Protein AF-A0A7Z0VSI7-F1 (afdb_monomer_lite)

Secondary structure (DSSP, 8-state):
-HHHHHHHHHHHHHHHHHHHHHHHHHHHHHHHHHHHHHHHHTT--THHHHHHHHHHHHHHHHHHHHHHHHHHHHHHHHHHHHHHHHHHHHHHHHHHHHHHHHT-

pLDDT: mean 88.29, std 8.68, range [58.56, 97.81]

Radius of gyration: 24.25 Å; chains: 1; bounding box: 52×14×72 Å

Foldseek 3Di:
DVVVLVVLLVVLVVVLVVLVVVLVVLLVVLVVVLVVLVVVLVVVDDPSVVVSVVVSVVSVVVSCVVSVVSVVVSVVSVVVSVVSVVVVVVVVVVVVVVVVVVPD

Sequence (104 aa):
MAGQVSAAEGAILKGAQTVSSTRQDLEGRLSTLRSNLSSIGSQWVGNASTAFQQLMVQWDEDARKITSALNEFEANLRSSQQAYDTTDADHQAAMNSVAGRLGM

Structure (mmCIF, N/CA/C/O backbone):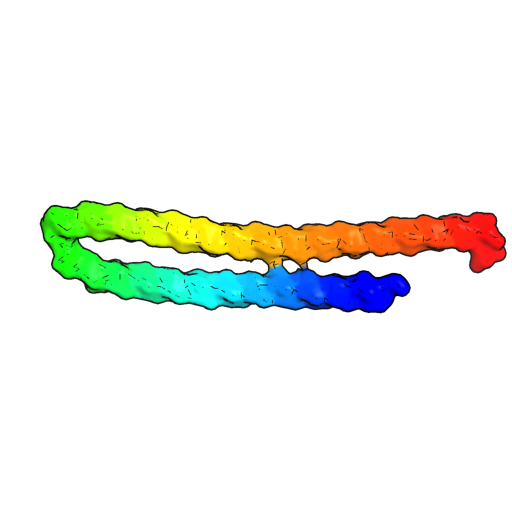
data_AF-A0A7Z0VSI7-F1
#
_entry.id   AF-A0A7Z0VSI7-F1
#
loop_
_atom_site.group_PDB
_atom_site.id
_atom_site.type_symbol
_atom_site.label_atom_id
_atom_site.label_alt_id
_atom_site.label_comp_id
_atom_site.label_asym_id
_atom_site.label_entity_id
_atom_site.label_seq_id
_atom_site.pdbx_PDB_ins_code
_atom_site.Cartn_x
_atom_site.Cartn_y
_atom_site.Cartn_z
_atom_site.occupancy
_atom_site.B_iso_or_equiv
_atom_site.auth_seq_id
_atom_site.auth_comp_id
_atom_site.auth_asym_id
_atom_site.auth_atom_id
_atom_site.pdbx_PDB_model_num
ATOM 1 N N . MET A 1 1 ? 26.519 4.161 -22.586 1.00 58.56 1 MET A N 1
ATOM 2 C CA . MET A 1 1 ? 25.091 4.437 -22.320 1.00 58.56 1 MET A CA 1
ATOM 3 C C . MET A 1 1 ? 24.325 3.173 -21.931 1.00 58.56 1 MET A C 1
ATOM 5 O O . MET A 1 1 ? 23.687 3.211 -20.892 1.00 58.56 1 MET A O 1
ATOM 9 N N . ALA A 1 2 ? 24.483 2.037 -22.627 1.00 63.56 2 ALA A N 1
ATOM 10 C CA . ALA A 1 2 ? 23.830 0.762 -22.268 1.00 63.56 2 ALA A CA 1
ATOM 11 C C . ALA A 1 2 ? 23.995 0.317 -20.791 1.00 63.56 2 ALA A C 1
ATOM 13 O O . ALA A 1 2 ? 23.034 -0.090 -20.150 1.00 63.56 2 ALA A O 1
ATOM 14 N N . GLY A 1 3 ? 25.187 0.469 -20.196 1.00 68.06 3 GLY A N 1
ATOM 15 C CA . GLY A 1 3 ? 25.407 0.111 -18.782 1.00 68.06 3 GLY A CA 1
ATOM 16 C C . GLY A 1 3 ? 24.668 0.996 -17.765 1.00 68.06 3 GLY A C 1
ATOM 17 O O . GLY A 1 3 ? 24.396 0.554 -16.655 1.00 68.06 3 GLY A O 1
ATOM 18 N N . GLN A 1 4 ? 24.318 2.231 -18.133 1.00 69.56 4 GLN A N 1
ATOM 19 C CA . GLN A 1 4 ? 23.564 3.142 -17.266 1.00 69.56 4 GLN A CA 1
ATOM 20 C C . GLN A 1 4 ? 22.062 2.832 -17.304 1.00 69.56 4 GLN A C 1
ATOM 22 O O . GLN A 1 4 ? 21.406 2.928 -16.270 1.00 69.56 4 GLN A O 1
ATOM 27 N N . VAL A 1 5 ? 21.547 2.412 -18.467 1.00 70.19 5 VAL A N 1
ATOM 28 C CA . VAL A 1 5 ? 20.159 1.953 -18.640 1.00 70.19 5 VAL A CA 1
ATOM 29 C C . VAL A 1 5 ? 19.934 0.679 -17.828 1.00 70.19 5 VAL A C 1
ATOM 31 O O . VAL A 1 5 ? 19.116 0.689 -16.920 1.00 70.19 5 VAL A O 1
ATOM 34 N N . SER A 1 6 ? 20.766 -0.349 -18.014 1.00 75.81 6 SER A N 1
ATOM 35 C CA . SER A 1 6 ? 20.663 -1.604 -17.251 1.00 75.81 6 SER A CA 1
ATOM 36 C C . SER A 1 6 ? 20.762 -1.409 -15.725 1.00 75.81 6 SER A C 1
ATOM 38 O O . SER A 1 6 ? 20.050 -2.054 -14.952 1.00 75.81 6 SER A O 1
ATOM 40 N N . ALA A 1 7 ? 21.607 -0.481 -15.261 1.00 79.19 7 ALA A N 1
ATOM 41 C CA . ALA A 1 7 ? 21.693 -0.145 -13.839 1.00 79.19 7 ALA A CA 1
ATOM 42 C C . ALA A 1 7 ? 20.421 0.548 -13.316 1.00 79.19 7 ALA A C 1
ATOM 44 O O . ALA A 1 7 ? 19.984 0.263 -12.198 1.00 79.19 7 ALA A O 1
ATOM 45 N N . ALA A 1 8 ? 19.820 1.440 -14.111 1.00 76.00 8 ALA A N 1
ATOM 46 C CA . ALA A 1 8 ? 18.554 2.085 -13.776 1.00 76.00 8 ALA A CA 1
ATOM 47 C C . ALA A 1 8 ? 17.398 1.072 -13.751 1.00 76.00 8 ALA A C 1
ATOM 49 O O . ALA A 1 8 ? 16.604 1.089 -12.813 1.00 76.00 8 ALA A O 1
ATOM 50 N N . GLU A 1 9 ? 17.360 0.136 -14.700 1.00 76.44 9 GLU A N 1
ATOM 51 C CA . GLU A 1 9 ? 16.352 -0.927 -14.752 1.00 76.44 9 GLU A CA 1
ATOM 52 C C . GLU A 1 9 ? 16.390 -1.825 -13.509 1.00 76.44 9 GLU A C 1
ATOM 54 O O . GLU A 1 9 ? 15.384 -2.051 -12.829 1.00 76.44 9 GLU A O 1
ATOM 59 N N . GLY A 1 10 ? 17.591 -2.285 -13.144 1.00 84.06 10 GLY A N 1
ATOM 60 C CA . GLY A 1 10 ? 17.788 -3.077 -11.933 1.00 84.06 10 GLY A CA 1
ATOM 61 C C . GLY A 1 10 ? 17.369 -2.326 -10.664 1.00 84.06 10 GLY A C 1
ATOM 62 O O . GLY A 1 10 ? 16.793 -2.919 -9.748 1.00 84.06 10 GLY A O 1
ATOM 63 N N . ALA A 1 11 ? 17.609 -1.012 -10.611 1.00 88.06 11 ALA A N 1
ATOM 64 C CA . ALA A 1 11 ? 17.193 -0.173 -9.492 1.00 88.06 11 ALA A CA 1
ATOM 65 C C . ALA A 1 11 ? 15.664 -0.004 -9.418 1.00 88.06 11 ALA A C 1
ATOM 67 O O . ALA A 1 11 ? 15.105 -0.101 -8.323 1.00 88.06 11 ALA A O 1
ATOM 68 N N . ILE A 1 12 ? 14.982 0.193 -10.552 1.00 89.31 12 ILE A N 1
ATOM 69 C CA . ILE A 1 12 ? 13.519 0.335 -10.615 1.00 89.31 12 ILE A CA 1
ATOM 70 C C . ILE A 1 12 ? 12.830 -0.966 -10.199 1.00 89.31 12 ILE A C 1
ATOM 72 O O . ILE A 1 12 ? 11.937 -0.942 -9.348 1.00 89.31 12 ILE A O 1
ATOM 76 N N . LEU A 1 13 ? 13.275 -2.110 -10.727 1.00 89.06 13 LEU A N 1
ATOM 77 C CA . LEU A 1 13 ? 12.737 -3.423 -10.358 1.00 89.06 13 LEU A CA 1
ATOM 78 C C . LEU A 1 13 ? 12.906 -3.710 -8.864 1.00 89.06 13 LEU A C 1
ATOM 80 O O . LEU A 1 13 ? 11.958 -4.137 -8.199 1.00 89.06 13 LEU A O 1
ATOM 84 N N . LYS A 1 14 ? 14.090 -3.424 -8.313 1.00 92.00 14 LYS A N 1
ATOM 85 C CA . LYS A 1 14 ? 14.348 -3.558 -6.875 1.00 92.00 14 LYS A CA 1
ATOM 86 C C . LYS A 1 14 ? 13.467 -2.615 -6.051 1.00 92.00 14 LYS A C 1
ATOM 88 O O . LYS A 1 14 ? 12.964 -3.010 -4.997 1.00 92.00 14 LYS A O 1
ATOM 93 N N . GLY A 1 15 ? 13.253 -1.391 -6.531 1.00 92.44 15 GLY A N 1
ATOM 94 C CA . GLY A 1 15 ? 12.326 -0.429 -5.939 1.00 92.44 15 GLY A CA 1
ATOM 95 C C . GLY A 1 15 ? 10.901 -0.978 -5.878 1.00 92.44 15 GLY A C 1
ATOM 96 O O . GLY A 1 15 ? 10.322 -1.038 -4.796 1.00 92.44 15 GLY A O 1
ATOM 97 N N . ALA A 1 16 ? 10.371 -1.473 -6.999 1.00 93.44 16 ALA A N 1
ATOM 98 C CA . ALA A 1 16 ? 9.030 -2.055 -7.072 1.00 93.44 16 ALA A CA 1
ATOM 99 C C . ALA A 1 16 ? 8.867 -3.260 -6.127 1.00 93.44 16 ALA A C 1
ATOM 101 O O . ALA A 1 16 ? 7.886 -3.349 -5.391 1.00 93.44 16 ALA A O 1
ATOM 102 N N . GLN A 1 17 ? 9.863 -4.150 -6.066 1.00 94.69 17 GLN A N 1
ATOM 103 C CA . GLN A 1 17 ? 9.871 -5.273 -5.118 1.00 94.69 17 GLN A CA 1
ATOM 104 C C . GLN A 1 17 ? 9.871 -4.803 -3.656 1.00 94.69 17 GLN A C 1
ATOM 106 O O . GLN A 1 17 ? 9.132 -5.340 -2.830 1.00 94.69 17 GLN A O 1
ATOM 111 N N . THR A 1 18 ? 10.666 -3.779 -3.338 1.00 95.81 18 THR A N 1
ATOM 112 C CA . THR A 1 18 ? 10.726 -3.191 -1.990 1.00 95.81 18 THR A CA 1
ATOM 113 C C . THR A 1 18 ? 9.376 -2.597 -1.595 1.00 95.81 18 THR A C 1
ATOM 115 O O . THR A 1 18 ? 8.913 -2.811 -0.473 1.00 95.81 18 THR A O 1
ATOM 118 N N . VAL A 1 19 ? 8.711 -1.901 -2.521 1.00 95.88 19 VAL A N 1
ATOM 119 C CA . VAL A 1 19 ? 7.370 -1.337 -2.313 1.00 95.88 19 VAL A CA 1
ATOM 120 C C . VAL A 1 19 ? 6.350 -2.446 -2.076 1.00 95.88 19 VAL A C 1
ATOM 122 O O . VAL A 1 19 ? 5.621 -2.381 -1.088 1.00 95.88 19 VAL A O 1
ATOM 125 N N . SER A 1 20 ? 6.351 -3.500 -2.898 1.00 95.50 20 SER A N 1
ATOM 126 C CA . SER A 1 20 ? 5.464 -4.655 -2.710 1.00 95.50 20 SER A CA 1
ATOM 127 C C . SER A 1 20 ? 5.664 -5.312 -1.341 1.00 95.50 20 SER A C 1
ATOM 129 O O . SER A 1 20 ? 4.692 -5.598 -0.645 1.00 95.50 20 SER A O 1
ATOM 131 N N . SER A 1 21 ? 6.913 -5.546 -0.927 1.00 97.19 21 SER A N 1
ATOM 132 C CA . SER A 1 21 ? 7.209 -6.138 0.384 1.00 97.19 21 SER A CA 1
ATOM 133 C C . SER A 1 21 ? 6.768 -5.229 1.532 1.00 97.19 21 SER A C 1
ATOM 135 O O . SER A 1 21 ? 6.218 -5.707 2.521 1.00 97.19 21 SER A O 1
ATOM 137 N N . THR A 1 22 ? 6.986 -3.920 1.399 1.00 95.81 22 THR A N 1
ATOM 138 C CA . THR A 1 22 ? 6.576 -2.926 2.402 1.00 95.81 22 THR A CA 1
ATOM 139 C C . THR A 1 22 ? 5.057 -2.864 2.519 1.00 95.81 22 THR A C 1
ATOM 141 O O . THR A 1 22 ? 4.528 -2.798 3.626 1.00 95.81 22 THR A O 1
ATOM 144 N N . ARG A 1 23 ? 4.339 -2.937 1.392 1.00 96.25 23 ARG A N 1
ATOM 145 C CA . ARG A 1 23 ? 2.876 -2.997 1.365 1.00 96.25 23 ARG A CA 1
ATOM 146 C C . ARG A 1 23 ? 2.353 -4.230 2.099 1.00 96.25 23 ARG A C 1
ATOM 148 O O . ARG A 1 23 ? 1.452 -4.087 2.915 1.00 96.25 23 ARG A O 1
ATOM 155 N N . GLN A 1 24 ? 2.928 -5.407 1.855 1.00 97.25 24 GLN A N 1
ATOM 156 C CA . GLN A 1 24 ? 2.527 -6.644 2.538 1.00 97.25 24 GLN A CA 1
ATOM 157 C C . GLN A 1 24 ? 2.756 -6.570 4.056 1.00 97.25 24 GLN A C 1
ATOM 159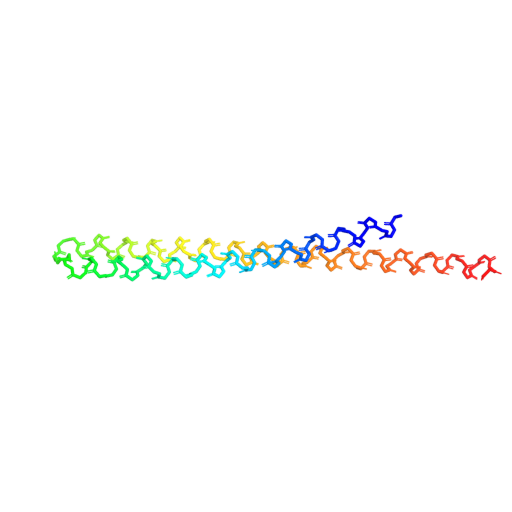 O O . GLN A 1 24 ? 1.875 -6.945 4.831 1.00 97.25 24 GLN A O 1
ATOM 164 N N . ASP A 1 25 ? 3.907 -6.047 4.494 1.00 97.62 25 ASP A N 1
ATOM 165 C CA . ASP A 1 25 ? 4.182 -5.829 5.922 1.00 97.62 25 ASP A CA 1
ATOM 166 C C . ASP A 1 25 ? 3.180 -4.838 6.536 1.00 97.62 25 ASP A C 1
ATOM 168 O O . ASP A 1 25 ? 2.609 -5.086 7.602 1.00 97.62 25 ASP A O 1
ATOM 172 N N . LEU A 1 26 ? 2.900 -3.738 5.832 1.00 96.56 26 LEU A N 1
ATOM 173 C CA . LEU A 1 26 ? 1.919 -2.752 6.265 1.00 96.56 26 LEU A CA 1
ATOM 174 C C . LEU A 1 26 ? 0.512 -3.356 6.384 1.00 96.56 26 LEU A C 1
ATOM 176 O O . LEU A 1 26 ? -0.143 -3.142 7.400 1.00 96.56 26 LEU A O 1
ATOM 180 N N . GLU A 1 27 ? 0.052 -4.129 5.400 1.00 96.38 27 GLU A N 1
ATOM 181 C CA . GLU A 1 27 ? -1.244 -4.822 5.435 1.00 96.38 27 GLU A CA 1
ATOM 182 C C . GLU A 1 27 ? -1.360 -5.740 6.662 1.00 96.38 27 GLU A C 1
ATOM 184 O O . GLU A 1 27 ? -2.380 -5.723 7.360 1.00 96.38 27 GLU A O 1
ATOM 189 N N . GLY A 1 28 ? -0.294 -6.476 6.993 1.00 97.75 28 GLY A N 1
ATOM 190 C CA . GLY A 1 28 ? -0.237 -7.308 8.197 1.00 97.75 28 GLY A CA 1
ATOM 191 C C . GLY A 1 28 ? -0.350 -6.498 9.493 1.00 97.75 28 GLY A C 1
ATOM 192 O O . GLY A 1 28 ? -1.127 -6.844 10.393 1.00 97.75 28 GLY A O 1
ATOM 193 N N . ARG A 1 29 ? 0.371 -5.374 9.585 1.00 97.38 29 ARG A N 1
ATOM 194 C CA . ARG A 1 29 ? 0.300 -4.460 10.739 1.00 97.38 29 ARG A CA 1
ATOM 195 C C . ARG A 1 29 ? -1.077 -3.815 10.874 1.00 97.38 29 ARG A C 1
ATOM 197 O O . ARG A 1 29 ? -1.604 -3.741 11.984 1.00 97.38 29 ARG A O 1
ATOM 204 N N . LEU A 1 30 ? -1.678 -3.393 9.762 1.00 96.88 30 LEU A N 1
ATOM 205 C CA . LEU A 1 30 ? -3.017 -2.805 9.731 1.00 96.88 30 LEU A CA 1
ATOM 206 C C . LEU A 1 30 ? -4.075 -3.814 10.200 1.00 96.88 30 LEU A C 1
ATOM 208 O O . LEU A 1 30 ? -4.912 -3.480 11.035 1.00 96.88 30 LEU A O 1
ATOM 212 N N . SER A 1 31 ? -4.000 -5.062 9.732 1.00 95.88 31 SER A N 1
ATOM 213 C CA . SER A 1 31 ? -4.884 -6.151 10.171 1.00 95.88 31 SER A CA 1
ATOM 214 C C . SER A 1 31 ? -4.740 -6.456 11.670 1.00 95.88 31 SER A C 1
ATOM 216 O O . SER A 1 31 ? -5.729 -6.616 12.395 1.00 95.88 31 SER A O 1
ATOM 218 N N . THR A 1 32 ? -3.503 -6.455 12.171 1.00 97.06 32 THR A N 1
ATOM 219 C CA . THR A 1 32 ? -3.220 -6.641 13.600 1.00 97.06 32 THR A CA 1
ATOM 220 C C . THR A 1 32 ? -3.841 -5.520 14.435 1.00 97.06 32 THR A C 1
ATOM 222 O O . THR A 1 32 ? -4.537 -5.781 15.417 1.00 97.06 32 THR A O 1
ATOM 225 N N . LEU A 1 33 ? -3.654 -4.262 14.027 1.00 95.00 33 LEU A N 1
ATOM 226 C CA . LEU A 1 33 ? -4.206 -3.120 14.749 1.00 95.00 33 LEU A CA 1
ATOM 227 C C . LEU A 1 33 ? -5.743 -3.084 14.672 1.00 95.00 33 LEU A C 1
ATOM 229 O O . LEU A 1 33 ? -6.385 -2.866 15.696 1.00 95.00 33 LEU A O 1
ATOM 233 N N . ARG A 1 34 ? -6.342 -3.417 13.518 1.00 94.38 34 ARG A N 1
ATOM 234 C CA . ARG A 1 34 ? -7.798 -3.619 13.359 1.00 94.38 34 ARG A CA 1
ATOM 235 C C . ARG A 1 34 ? -8.341 -4.621 14.379 1.00 94.38 34 ARG A C 1
ATOM 237 O O . ARG A 1 34 ? -9.366 -4.360 15.009 1.00 94.38 34 ARG A O 1
ATOM 244 N N . SER A 1 35 ? -7.655 -5.752 14.539 1.00 94.81 35 SER A N 1
ATOM 245 C CA . SER A 1 35 ? -8.048 -6.824 15.461 1.00 94.81 35 SER A CA 1
ATOM 246 C C . SER A 1 35 ? -7.969 -6.366 16.918 1.00 94.81 35 SER A C 1
ATOM 248 O O . SER A 1 35 ? -8.916 -6.561 17.681 1.00 94.81 35 SER A O 1
ATOM 250 N N . ASN A 1 36 ? -6.890 -5.669 17.286 1.00 92.62 36 ASN A N 1
ATOM 251 C CA . ASN A 1 36 ? -6.727 -5.092 18.622 1.00 92.62 36 ASN A CA 1
ATOM 252 C C . ASN A 1 36 ? -7.820 -4.056 18.931 1.00 92.62 36 ASN A C 1
ATOM 254 O O . ASN A 1 36 ? -8.426 -4.104 20.001 1.00 92.62 36 ASN A O 1
ATOM 258 N N . LEU A 1 37 ? -8.122 -3.164 17.980 1.00 90.12 37 LEU A N 1
ATOM 259 C CA . LEU A 1 37 ? -9.202 -2.183 18.109 1.00 90.12 37 LEU A CA 1
ATOM 260 C C . LEU A 1 37 ? -10.558 -2.871 18.300 1.00 90.12 37 LEU A C 1
ATOM 262 O O . LEU A 1 37 ? -11.302 -2.495 19.201 1.00 90.12 37 LEU A O 1
ATOM 266 N N . SER A 1 38 ? -10.856 -3.916 17.521 1.00 89.50 38 SER A N 1
ATOM 267 C CA . SER A 1 38 ? -12.090 -4.701 17.665 1.00 89.50 38 SER A CA 1
ATOM 268 C C . SER A 1 38 ? -12.211 -5.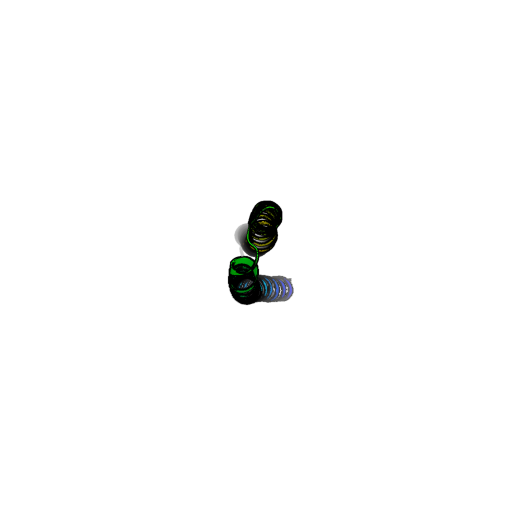369 19.037 1.00 89.50 38 SER A C 1
ATOM 270 O O . SER A 1 38 ? -13.299 -5.390 19.610 1.00 89.50 38 SER A O 1
ATOM 272 N N . SER A 1 39 ? -11.109 -5.899 19.575 1.00 90.44 39 SER A N 1
ATOM 273 C CA . SER A 1 39 ? -11.091 -6.544 20.894 1.00 90.44 39 SER A CA 1
ATOM 274 C C . SER A 1 39 ? -11.295 -5.558 22.046 1.00 90.44 39 SER A C 1
ATOM 276 O O . SER A 1 39 ? -11.811 -5.944 23.092 1.00 90.44 39 SER A O 1
ATOM 278 N N . ILE A 1 40 ? -10.861 -4.306 21.894 1.00 85.94 40 ILE A N 1
ATOM 279 C CA . ILE A 1 40 ? -11.090 -3.257 22.896 1.00 85.94 40 ILE A CA 1
ATOM 280 C C . ILE A 1 40 ? -12.518 -2.719 22.758 1.00 85.94 40 ILE A C 1
ATOM 282 O O . ILE A 1 40 ? -13.226 -2.565 23.751 1.00 85.94 40 ILE A O 1
ATOM 286 N N . GLY A 1 41 ? -12.969 -2.489 21.524 1.00 82.81 41 GLY A N 1
ATOM 287 C CA . GLY A 1 41 ? -14.290 -1.941 21.230 1.00 82.81 41 GLY A CA 1
ATOM 288 C C . GLY A 1 41 ? -15.453 -2.830 21.660 1.00 82.81 41 GLY A C 1
ATOM 289 O O . GLY A 1 41 ? -16.526 -2.310 21.951 1.00 82.81 41 GLY A O 1
ATOM 290 N N . SER A 1 42 ? -15.251 -4.144 21.808 1.00 82.44 42 SER A N 1
ATOM 291 C CA . SER A 1 42 ? -16.268 -5.028 22.397 1.00 82.44 42 SER A CA 1
ATOM 292 C C . SER A 1 42 ? -16.618 -4.671 23.849 1.00 82.44 42 SER A C 1
ATOM 294 O O . SER A 1 42 ? -17.656 -5.097 24.345 1.00 82.44 42 SER A O 1
ATOM 296 N N . GLN A 1 43 ? -15.775 -3.890 24.534 1.00 83.81 43 GLN A N 1
ATOM 297 C CA . GLN A 1 43 ? -16.039 -3.375 25.881 1.00 83.81 43 GLN A CA 1
ATOM 298 C C . GLN A 1 43 ? -16.812 -2.042 25.866 1.00 83.81 43 GLN A C 1
ATOM 300 O O . GLN A 1 43 ? -17.330 -1.615 26.898 1.00 83.81 43 GLN A O 1
ATOM 305 N N . TRP A 1 44 ? -16.906 -1.368 24.715 1.00 79.75 44 TRP A N 1
ATOM 306 C CA . TRP A 1 44 ? -17.548 -0.061 24.573 1.00 79.75 44 TRP A CA 1
ATOM 307 C C . TRP A 1 44 ? -19.022 -0.213 24.182 1.00 79.75 44 TRP A C 1
ATOM 309 O O . TRP A 1 44 ? -19.388 -0.262 23.008 1.00 79.75 44 TRP A O 1
ATOM 319 N N . VAL A 1 45 ? -19.885 -0.272 25.197 1.00 75.50 45 VAL A N 1
ATOM 320 C CA . VAL A 1 45 ? -21.349 -0.339 25.049 1.00 75.50 45 VAL A CA 1
ATOM 321 C C . VAL A 1 45 ? -22.011 1.039 25.197 1.00 75.50 45 VAL A C 1
ATOM 323 O O . VAL A 1 45 ? -21.459 1.957 25.804 1.00 75.50 45 VAL A O 1
ATOM 326 N N . GLY A 1 46 ? -23.218 1.201 24.645 1.00 80.38 46 GLY A N 1
ATOM 327 C CA . GLY A 1 46 ? -23.997 2.445 24.737 1.00 80.38 46 GLY A CA 1
ATOM 328 C C . GLY A 1 46 ? -23.494 3.547 23.797 1.00 80.38 46 GLY A C 1
ATOM 329 O O . GLY A 1 46 ? -23.099 3.268 22.668 1.00 80.38 46 GLY A O 1
ATOM 330 N N . ASN A 1 47 ? -23.488 4.805 24.249 1.00 76.56 47 ASN A N 1
ATOM 331 C CA . ASN A 1 47 ? -23.123 5.967 23.417 1.00 76.56 47 ASN A CA 1
ATOM 332 C C . ASN A 1 47 ? -21.695 5.894 22.837 1.00 76.56 47 ASN A C 1
ATOM 334 O O . ASN A 1 47 ? -21.434 6.451 21.7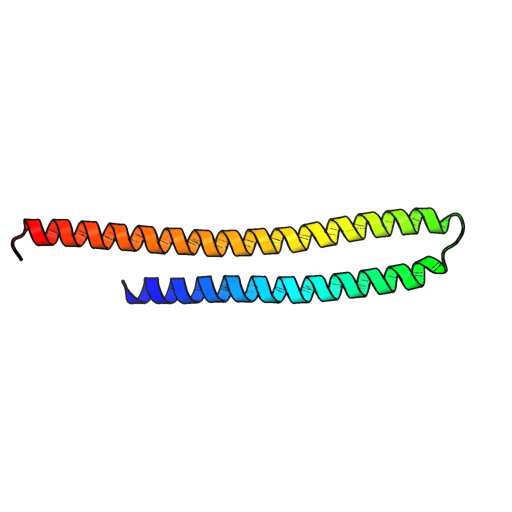73 1.00 76.56 47 ASN A O 1
ATOM 338 N N . ALA A 1 48 ? -20.780 5.176 23.499 1.00 81.31 48 ALA A N 1
ATOM 339 C CA . ALA A 1 48 ? -19.419 4.953 23.008 1.00 81.31 48 ALA A CA 1
ATOM 340 C C . ALA A 1 48 ? -19.364 4.022 21.780 1.00 81.31 48 ALA A C 1
ATOM 342 O O . ALA A 1 48 ? -18.417 4.098 20.998 1.00 81.31 48 ALA A O 1
ATOM 343 N N . SER A 1 49 ? -20.390 3.188 21.566 1.00 86.06 49 SER A N 1
ATOM 344 C CA . SER A 1 49 ? -20.455 2.265 20.428 1.00 86.06 49 SER A CA 1
ATOM 345 C C . SER A 1 49 ? -20.513 3.006 19.090 1.00 86.06 49 SER A C 1
ATOM 347 O O . SER A 1 49 ? -19.842 2.612 18.140 1.00 86.06 49 SER A O 1
ATOM 349 N N . THR A 1 50 ? -21.251 4.117 19.012 1.00 89.56 50 THR A N 1
ATOM 350 C CA . THR A 1 50 ? -21.345 4.922 17.783 1.00 89.56 50 THR A CA 1
ATOM 351 C C . THR A 1 50 ? -20.004 5.560 17.425 1.00 89.56 50 THR A C 1
ATOM 353 O O . THR A 1 50 ? -19.574 5.485 16.275 1.00 89.56 50 THR A O 1
ATOM 356 N N . ALA A 1 51 ? -19.311 6.141 18.410 1.00 88.81 51 ALA A N 1
ATOM 357 C CA . ALA A 1 51 ? -17.986 6.727 18.205 1.00 88.81 51 ALA A CA 1
ATOM 358 C C . ALA A 1 51 ? -16.956 5.663 17.785 1.00 88.81 51 ALA A C 1
ATOM 360 O O . ALA A 1 51 ? -16.135 5.905 16.903 1.00 88.81 51 ALA A O 1
ATOM 361 N N . PHE A 1 52 ? -17.038 4.459 18.359 1.00 91.25 52 PHE A N 1
ATOM 362 C CA . PHE A 1 52 ? -16.203 3.330 17.954 1.00 91.25 52 PHE A CA 1
ATOM 363 C C . PHE A 1 52 ? -16.448 2.899 16.508 1.00 91.25 52 PHE A C 1
ATOM 365 O O . PHE A 1 52 ? -15.502 2.692 15.753 1.00 91.25 52 PHE A O 1
ATOM 372 N N . GLN A 1 53 ? -17.714 2.777 16.107 1.00 90.94 53 GLN A N 1
ATOM 373 C CA . GLN A 1 53 ? -18.074 2.417 14.737 1.00 90.94 53 GLN A CA 1
ATOM 374 C C . GLN A 1 53 ? -17.533 3.447 13.739 1.00 90.94 53 GLN A C 1
ATOM 376 O O . GLN A 1 53 ? -16.940 3.060 12.736 1.00 90.94 53 GLN A O 1
ATOM 381 N N . GLN A 1 54 ? -17.654 4.744 14.043 1.00 93.06 54 GLN A N 1
ATOM 382 C CA . GLN A 1 54 ? -17.080 5.815 13.220 1.00 93.06 54 GLN A CA 1
ATOM 383 C C . GLN A 1 54 ? -15.555 5.715 13.124 1.00 93.06 54 GLN A C 1
ATOM 385 O O . GLN A 1 54 ? -15.008 5.786 12.026 1.00 93.06 54 GLN A O 1
ATOM 390 N N . LEU A 1 55 ? -14.871 5.478 14.248 1.00 91.50 55 LEU A N 1
ATOM 391 C CA . LEU A 1 55 ? -13.427 5.243 14.256 1.00 91.50 55 LEU A CA 1
ATOM 392 C C . LEU A 1 55 ? -13.043 4.051 13.370 1.00 91.50 55 LEU A C 1
ATOM 394 O O . LEU A 1 55 ? -12.050 4.116 12.654 1.00 91.50 55 LEU A O 1
ATOM 398 N N . MET A 1 56 ? -13.819 2.966 13.401 1.00 94.31 56 MET A N 1
ATOM 399 C CA . MET A 1 56 ? -13.527 1.766 12.616 1.00 94.31 56 MET A CA 1
ATOM 400 C C . MET A 1 56 ? -13.747 1.974 11.116 1.00 94.31 56 MET A C 1
ATOM 402 O O . MET A 1 56 ? -12.981 1.431 10.325 1.00 94.31 56 MET A O 1
ATOM 406 N N . VAL A 1 57 ? -14.735 2.787 10.728 1.00 95.75 57 VAL A N 1
ATOM 407 C CA . VAL A 1 57 ? -14.924 3.211 9.332 1.00 95.75 57 VAL A CA 1
ATOM 408 C C . VAL A 1 57 ? -13.733 4.042 8.862 1.00 95.75 57 VAL A C 1
ATOM 410 O O . VAL A 1 57 ? -13.125 3.706 7.849 1.00 95.75 57 VAL A O 1
ATOM 413 N N . GLN A 1 58 ? -13.346 5.063 9.634 1.00 95.19 58 GLN A N 1
ATOM 414 C CA . GLN A 1 58 ? -12.199 5.913 9.308 1.00 95.19 58 GLN A CA 1
ATOM 415 C C . GLN A 1 58 ? -10.905 5.096 9.198 1.00 95.19 58 GLN A C 1
ATOM 417 O O . GLN A 1 58 ? -10.128 5.263 8.263 1.00 95.19 58 GLN A O 1
ATOM 422 N N . TRP A 1 59 ? -10.702 4.160 10.126 1.00 94.44 59 TRP A N 1
ATOM 423 C CA . TRP A 1 59 ? -9.573 3.238 10.106 1.00 94.44 59 TRP A CA 1
ATOM 424 C C . TRP A 1 59 ? -9.506 2.427 8.805 1.00 94.44 59 TRP A C 1
ATOM 426 O O . TRP A 1 59 ? -8.443 2.336 8.189 1.00 94.44 59 TRP A O 1
ATOM 436 N N . ASP A 1 60 ? -10.629 1.838 8.381 1.00 95.62 60 ASP A N 1
ATOM 437 C CA . ASP A 1 60 ? -10.691 1.045 7.151 1.00 95.62 60 ASP A CA 1
ATOM 438 C C . ASP A 1 60 ? -10.439 1.909 5.903 1.00 95.62 60 ASP A C 1
ATOM 440 O O . ASP A 1 60 ? -9.778 1.458 4.963 1.00 95.62 60 ASP A O 1
ATOM 444 N N . GLU A 1 61 ? -10.921 3.153 5.888 1.00 97.81 61 GLU A N 1
ATOM 445 C CA . GLU A 1 61 ? -10.656 4.113 4.811 1.00 97.81 61 GLU A CA 1
ATOM 446 C C . GLU A 1 61 ? -9.174 4.494 4.725 1.00 97.81 61 GLU A C 1
ATOM 448 O O . GLU A 1 61 ? -8.576 4.408 3.648 1.00 97.81 61 GLU A O 1
ATOM 453 N N . ASP A 1 62 ? -8.551 4.847 5.850 1.00 96.69 62 ASP A N 1
ATOM 454 C CA . ASP A 1 62 ? -7.141 5.243 5.895 1.00 96.69 62 ASP A CA 1
ATOM 455 C C . ASP A 1 62 ? -6.213 4.075 5.531 1.00 96.69 62 ASP A C 1
ATOM 457 O O . ASP A 1 62 ? -5.274 4.236 4.742 1.00 96.69 62 ASP A O 1
ATOM 461 N N . ALA A 1 63 ? -6.515 2.872 6.028 1.00 96.38 63 ALA A N 1
ATOM 462 C CA . ALA A 1 63 ? -5.809 1.644 5.674 1.00 96.38 63 ALA A CA 1
ATOM 463 C C . ALA A 1 63 ? -5.850 1.381 4.158 1.00 96.38 63 ALA A C 1
ATOM 465 O O . ALA A 1 63 ? -4.818 1.103 3.535 1.00 96.38 63 ALA A O 1
ATOM 466 N N . ARG A 1 64 ? -7.031 1.512 3.540 1.00 96.75 64 ARG A N 1
ATOM 467 C CA . ARG A 1 64 ? -7.199 1.373 2.084 1.00 96.75 64 ARG A CA 1
ATOM 468 C C . ARG A 1 64 ? -6.444 2.450 1.321 1.00 96.75 64 ARG A C 1
ATOM 470 O O . ARG A 1 64 ? -5.796 2.146 0.328 1.00 96.75 64 ARG A O 1
ATOM 477 N N . LYS A 1 65 ? -6.484 3.699 1.783 1.00 97.69 65 LYS A N 1
ATOM 478 C CA . LYS A 1 65 ? -5.809 4.812 1.111 1.00 97.69 65 LYS A CA 1
ATOM 479 C C . LYS A 1 65 ? -4.301 4.584 1.012 1.00 97.69 65 LYS A C 1
ATOM 481 O O . LYS A 1 65 ? -3.728 4.755 -0.061 1.00 97.69 65 LYS A O 1
ATOM 486 N N . ILE A 1 66 ? -3.663 4.171 2.107 1.00 95.31 66 ILE A N 1
ATOM 487 C CA . ILE A 1 66 ? -2.210 3.955 2.121 1.00 95.31 66 ILE A CA 1
ATOM 488 C C . ILE A 1 66 ? -1.834 2.722 1.287 1.00 95.31 66 ILE A C 1
ATOM 490 O O . ILE A 1 66 ? -0.890 2.776 0.500 1.00 95.31 66 ILE A O 1
ATOM 494 N N . THR A 1 67 ? -2.577 1.620 1.414 1.00 95.44 67 THR A N 1
ATOM 495 C CA . THR A 1 67 ? -2.300 0.391 0.646 1.00 95.44 67 THR A CA 1
ATOM 496 C C . THR A 1 67 ? -2.505 0.587 -0.858 1.00 95.44 67 THR A C 1
ATOM 498 O O . THR A 1 67 ? -1.663 0.152 -1.645 1.00 95.44 67 THR A O 1
ATOM 501 N N . SER A 1 68 ? -3.544 1.318 -1.272 1.00 96.56 68 SER A N 1
ATOM 502 C CA . SER A 1 68 ? -3.754 1.709 -2.672 1.00 96.56 68 SER A CA 1
ATOM 503 C C . SER A 1 68 ? -2.640 2.611 -3.199 1.00 96.56 68 SER A C 1
ATOM 505 O O . SER A 1 68 ? -2.128 2.349 -4.282 1.00 96.56 68 SER A O 1
ATOM 507 N N . ALA A 1 69 ? -2.190 3.605 -2.426 1.00 97.62 69 ALA A N 1
ATOM 508 C CA . ALA A 1 69 ? -1.082 4.468 -2.840 1.00 97.62 69 ALA A CA 1
ATOM 509 C C . ALA A 1 69 ? 0.222 3.679 -3.070 1.00 97.62 69 ALA A C 1
ATOM 511 O O . ALA A 1 69 ? 0.959 3.959 -4.014 1.00 97.62 69 ALA A O 1
ATOM 512 N N . LEU A 1 70 ? 0.499 2.658 -2.248 1.00 96.50 70 LEU A N 1
ATOM 513 C CA . LEU A 1 70 ? 1.648 1.769 -2.452 1.00 96.50 70 LEU A CA 1
ATOM 514 C C . LEU A 1 70 ? 1.489 0.883 -3.697 1.00 96.50 70 LEU A C 1
ATOM 516 O O . LEU A 1 70 ? 2.463 0.685 -4.419 1.00 96.50 70 LEU A O 1
ATOM 520 N N . ASN A 1 71 ? 0.280 0.385 -3.975 1.00 96.12 71 ASN A N 1
ATOM 521 C CA . ASN A 1 71 ? -0.009 -0.353 -5.210 1.00 96.12 71 ASN A CA 1
ATOM 522 C C . ASN A 1 71 ? 0.195 0.520 -6.457 1.00 96.12 71 ASN A C 1
ATOM 524 O O . ASN A 1 71 ? 0.850 0.097 -7.408 1.00 96.12 71 ASN A O 1
ATOM 528 N N . GLU A 1 72 ? -0.331 1.746 -6.448 1.00 96.88 72 GLU A N 1
ATOM 529 C CA . GLU A 1 72 ? -0.149 2.708 -7.539 1.00 96.88 72 GLU A CA 1
ATOM 530 C C . GLU A 1 72 ? 1.325 3.062 -7.726 1.00 96.88 72 GLU A C 1
ATOM 532 O O . GLU A 1 72 ? 1.818 3.111 -8.851 1.00 96.88 72 GLU A O 1
ATOM 537 N N . PHE A 1 73 ? 2.062 3.255 -6.631 1.00 94.62 73 PHE A N 1
ATOM 538 C CA . PHE A 1 73 ? 3.491 3.526 -6.700 1.00 94.62 73 PHE A CA 1
ATOM 539 C C . PHE A 1 73 ? 4.277 2.354 -7.308 1.00 94.62 73 PHE A C 1
ATOM 541 O O . PHE A 1 73 ? 5.107 2.577 -8.189 1.00 94.62 73 PHE A O 1
ATOM 548 N N . GLU A 1 74 ? 3.985 1.108 -6.917 1.00 94.81 74 GLU A N 1
ATOM 549 C CA . GLU A 1 74 ? 4.577 -0.079 -7.550 1.00 94.81 74 GLU A CA 1
ATOM 550 C C . GLU A 1 74 ? 4.258 -0.134 -9.053 1.00 94.81 74 GLU A C 1
ATOM 552 O O . GLU A 1 74 ? 5.155 -0.357 -9.871 1.00 94.81 74 GLU A O 1
ATOM 557 N N . ALA A 1 75 ? 2.996 0.096 -9.428 1.00 94.31 75 ALA A N 1
ATOM 558 C CA . ALA A 1 75 ? 2.566 0.099 -10.823 1.00 94.31 75 ALA A CA 1
ATOM 559 C C . ALA A 1 75 ? 3.289 1.180 -11.640 1.00 94.31 75 ALA A C 1
ATOM 561 O O . ALA A 1 75 ? 3.770 0.900 -12.738 1.00 94.31 75 ALA A O 1
ATOM 562 N N . ASN A 1 76 ? 3.449 2.382 -11.083 1.00 93.81 76 ASN A N 1
ATOM 563 C CA . ASN A 1 76 ? 4.174 3.479 -11.721 1.00 93.81 76 ASN A CA 1
ATOM 564 C C . ASN A 1 76 ? 5.656 3.143 -11.929 1.00 93.81 76 ASN A C 1
ATOM 566 O O . ASN A 1 76 ? 6.206 3.429 -12.995 1.00 93.81 76 ASN A O 1
ATOM 570 N N . LEU A 1 77 ? 6.302 2.486 -10.959 1.00 92.50 77 LEU A N 1
ATOM 571 C CA . LEU A 1 77 ? 7.682 2.014 -11.109 1.00 92.50 77 LEU A CA 1
ATOM 572 C C . LEU A 1 77 ? 7.795 0.991 -12.247 1.00 92.50 77 LEU A C 1
ATOM 574 O O . LEU A 1 77 ? 8.649 1.129 -13.120 1.00 92.50 77 LEU A O 1
ATOM 578 N N . ARG A 1 78 ? 6.893 0.006 -12.300 1.00 91.44 78 ARG A N 1
ATOM 579 C CA . ARG A 1 78 ? 6.867 -0.999 -13.378 1.00 91.44 78 ARG A CA 1
ATOM 580 C C . ARG A 1 78 ? 6.548 -0.399 -14.747 1.00 91.44 78 ARG A C 1
ATOM 582 O O . ARG A 1 78 ? 7.129 -0.821 -15.740 1.00 91.44 78 ARG A O 1
ATOM 589 N N . SER A 1 79 ? 5.666 0.593 -14.813 1.00 91.75 79 SER A N 1
ATOM 590 C CA . SER A 1 79 ? 5.379 1.307 -16.060 1.00 91.75 79 SER A CA 1
ATOM 591 C C . SER A 1 79 ? 6.586 2.119 -16.529 1.00 91.75 79 SER A C 1
ATOM 593 O O . SER A 1 79 ? 6.856 2.174 -17.726 1.00 91.75 79 SER A O 1
ATOM 595 N N . SER A 1 80 ? 7.320 2.733 -15.598 1.00 87.75 80 SER A N 1
ATOM 596 C CA . SER A 1 80 ? 8.536 3.491 -15.911 1.00 87.75 80 SER A CA 1
ATOM 597 C C . SER A 1 80 ? 9.608 2.569 -16.484 1.00 87.75 80 SER A C 1
ATOM 599 O O . SER A 1 80 ? 10.216 2.904 -17.494 1.00 87.75 80 SER A O 1
ATOM 601 N N . GLN A 1 81 ? 9.771 1.377 -15.899 1.00 85.62 81 GLN A N 1
ATOM 602 C CA . GLN A 1 81 ? 10.627 0.318 -16.436 1.00 85.62 81 GLN A CA 1
ATOM 603 C C . GLN A 1 81 ? 10.285 0.001 -17.898 1.00 85.62 81 GLN A C 1
ATOM 605 O O . GLN A 1 81 ? 11.137 0.124 -18.765 1.00 85.62 81 GLN A O 1
ATOM 610 N N . GLN A 1 82 ? 9.025 -0.329 -18.190 1.00 86.00 82 GLN A N 1
ATOM 611 C CA . GLN A 1 82 ? 8.597 -0.680 -19.551 1.00 86.00 82 GLN A CA 1
ATOM 612 C C . GLN A 1 82 ? 8.847 0.446 -20.567 1.00 86.00 82 GLN A C 1
ATOM 614 O O . GLN A 1 82 ? 9.182 0.183 -21.724 1.00 86.00 82 GLN A O 1
ATOM 619 N N . ALA A 1 83 ? 8.690 1.704 -20.145 1.00 85.56 83 ALA A N 1
ATOM 620 C CA . ALA A 1 83 ? 8.983 2.858 -20.986 1.00 85.56 83 ALA A CA 1
ATOM 621 C C . ALA A 1 83 ? 10.487 2.983 -21.298 1.00 85.56 83 ALA A C 1
ATOM 623 O O . ALA A 1 83 ? 10.844 3.318 -22.432 1.00 85.56 83 ALA A O 1
ATOM 624 N N . TYR A 1 84 ? 11.362 2.681 -20.330 1.00 80.81 84 TYR A N 1
ATOM 625 C CA . TYR A 1 84 ? 12.809 2.620 -20.556 1.00 80.81 84 TYR A CA 1
ATOM 626 C C . TYR A 1 84 ? 13.180 1.500 -21.534 1.00 80.81 84 TYR A C 1
ATOM 628 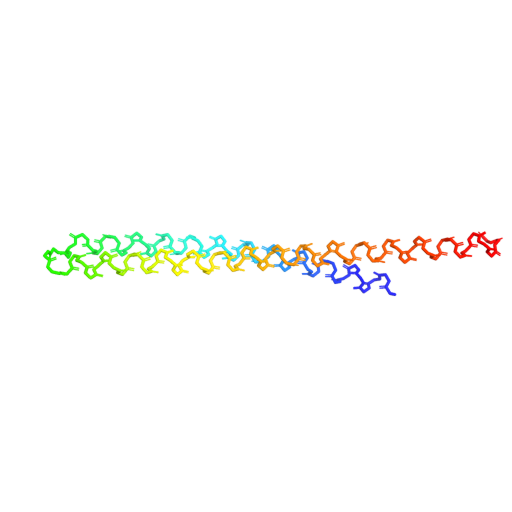O O . TYR A 1 84 ? 13.863 1.792 -22.517 1.00 80.81 84 TYR A O 1
ATOM 636 N N . ASP A 1 85 ? 12.659 0.284 -21.337 1.00 81.94 85 ASP A N 1
ATOM 637 C CA . ASP A 1 85 ? 12.911 -0.869 -22.216 1.00 81.94 85 ASP A CA 1
ATOM 638 C C . ASP A 1 85 ? 12.522 -0.553 -23.675 1.00 81.94 85 ASP A C 1
ATOM 640 O O . ASP A 1 85 ? 13.267 -0.829 -24.617 1.00 81.94 85 ASP A O 1
ATOM 644 N N . THR A 1 86 ? 11.355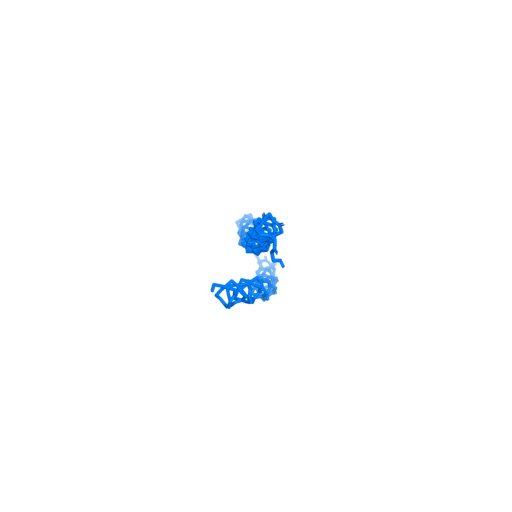 0.076 -23.865 1.00 82.94 86 THR A N 1
ATOM 645 C CA . THR A 1 86 ? 10.839 0.452 -25.194 1.00 82.94 86 THR A CA 1
ATOM 646 C C . THR A 1 86 ? 11.724 1.506 -25.859 1.00 82.94 86 THR A C 1
ATOM 648 O O . THR A 1 86 ? 12.083 1.371 -27.026 1.00 82.94 86 THR A O 1
ATOM 651 N N . THR A 1 87 ? 12.124 2.535 -25.105 1.00 82.00 87 THR A N 1
ATOM 652 C CA . THR A 1 87 ? 12.975 3.616 -25.624 1.00 82.00 87 THR A CA 1
ATOM 653 C C . THR A 1 87 ? 14.351 3.092 -26.042 1.00 82.00 87 THR A C 1
ATOM 655 O O . THR A 1 87 ? 14.889 3.511 -27.068 1.00 82.00 87 THR A O 1
ATOM 658 N N . ASP A 1 88 ? 14.932 2.164 -25.274 1.00 77.00 88 ASP A N 1
ATOM 659 C CA . ASP A 1 88 ? 16.222 1.565 -25.626 1.00 77.00 88 ASP A CA 1
ATOM 660 C C . ASP A 1 88 ? 16.112 0.678 -26.876 1.00 77.00 88 ASP A C 1
ATOM 662 O O . ASP A 1 88 ? 16.940 0.789 -27.783 1.00 77.00 88 ASP A O 1
ATOM 666 N N . ALA A 1 89 ? 15.049 -0.127 -26.983 1.00 81.00 89 ALA A N 1
ATOM 667 C CA . ALA A 1 89 ? 14.780 -0.939 -28.168 1.00 81.00 89 ALA A CA 1
ATOM 668 C C . ALA A 1 89 ? 14.619 -0.083 -29.439 1.00 81.00 89 ALA A C 1
ATOM 670 O O . ALA A 1 89 ? 15.204 -0.406 -30.478 1.00 81.00 89 ALA A O 1
ATOM 671 N N . ASP A 1 90 ? 13.901 1.040 -29.350 1.00 84.31 90 ASP A N 1
ATOM 672 C CA . ASP A 1 90 ? 13.726 1.983 -30.460 1.00 84.31 90 ASP A CA 1
ATOM 673 C C . ASP A 1 90 ? 15.059 2.614 -30.886 1.00 84.31 90 ASP A C 1
ATOM 675 O O . ASP A 1 90 ? 15.359 2.715 -32.081 1.00 84.31 90 ASP A O 1
ATOM 679 N N . HIS A 1 91 ? 15.908 2.995 -29.925 1.00 82.31 91 HIS A N 1
ATOM 680 C CA . HIS A 1 91 ? 17.244 3.515 -30.214 1.00 82.31 91 HIS A CA 1
ATOM 681 C C . HIS A 1 91 ? 18.139 2.469 -30.885 1.00 82.31 91 HIS A C 1
ATOM 683 O O . HIS A 1 91 ? 18.830 2.791 -31.855 1.00 82.31 91 HIS A O 1
ATOM 689 N N . GLN A 1 92 ? 18.121 1.218 -30.419 1.00 83.00 92 GLN A N 1
ATOM 690 C CA . GLN A 1 92 ? 18.876 0.132 -31.046 1.00 83.00 92 GLN A CA 1
ATOM 691 C C . GLN A 1 92 ? 18.388 -0.137 -32.475 1.00 83.00 92 GLN A C 1
ATOM 693 O O . GLN A 1 92 ? 19.204 -0.256 -33.391 1.00 83.00 92 GLN A O 1
ATOM 698 N N . ALA A 1 93 ? 17.071 -0.170 -32.697 1.00 85.56 93 ALA A N 1
ATOM 699 C CA . ALA A 1 93 ? 16.487 -0.348 -34.024 1.00 85.56 93 ALA A CA 1
ATOM 700 C C . ALA A 1 93 ? 16.873 0.796 -34.976 1.00 85.56 93 ALA A C 1
ATOM 702 O O . ALA A 1 93 ? 17.288 0.547 -36.112 1.00 85.56 93 ALA A O 1
ATOM 703 N N . ALA A 1 94 ? 16.814 2.045 -34.502 1.00 85.62 94 ALA A N 1
ATOM 704 C CA . ALA A 1 94 ? 17.246 3.211 -35.264 1.00 85.62 94 ALA A CA 1
ATOM 705 C C . ALA A 1 94 ? 18.738 3.127 -35.626 1.00 85.62 94 ALA A C 1
ATOM 707 O O . ALA A 1 94 ? 19.093 3.315 -36.791 1.00 85.62 94 ALA A O 1
ATOM 708 N N . MET A 1 95 ? 19.607 2.774 -34.674 1.00 84.88 95 MET A N 1
ATOM 709 C CA . MET A 1 95 ? 21.046 2.616 -34.919 1.00 84.88 95 MET A CA 1
ATOM 710 C C . MET A 1 95 ? 21.339 1.499 -35.923 1.00 84.88 95 MET A C 1
ATOM 712 O O . MET A 1 95 ? 22.108 1.714 -36.858 1.00 84.88 95 MET A O 1
ATOM 716 N N . ASN A 1 96 ? 20.674 0.349 -35.802 1.00 86.81 96 ASN A N 1
ATOM 717 C CA . ASN A 1 96 ? 20.802 -0.757 -36.754 1.00 86.81 96 ASN A CA 1
ATOM 718 C C . ASN A 1 96 ? 20.334 -0.354 -38.160 1.00 86.81 96 ASN A C 1
ATOM 720 O O . ASN A 1 96 ? 20.970 -0.707 -39.152 1.00 86.81 96 ASN A O 1
ATOM 724 N N . SER A 1 97 ? 19.257 0.433 -38.259 1.00 87.06 97 SER A N 1
ATOM 725 C CA . SER A 1 97 ? 18.773 0.948 -39.545 1.00 87.06 97 SER A CA 1
ATOM 726 C C . SER A 1 97 ? 19.766 1.915 -40.199 1.00 87.06 97 SER A C 1
ATOM 728 O O . SER A 1 97 ? 19.940 1.897 -41.416 1.00 87.06 97 SER A O 1
ATOM 730 N N . VAL A 1 98 ? 20.454 2.739 -39.401 1.00 87.44 98 VAL A N 1
ATOM 731 C CA . VAL A 1 98 ? 21.498 3.650 -39.886 1.00 87.44 98 VAL A CA 1
ATOM 732 C C . VAL A 1 98 ? 22.740 2.864 -40.305 1.00 87.44 98 VAL A C 1
ATOM 734 O O . VAL A 1 98 ? 23.270 3.122 -41.383 1.00 87.44 98 VAL A O 1
ATOM 737 N N . ALA A 1 99 ? 23.165 1.877 -39.511 1.00 85.19 99 ALA A N 1
ATOM 738 C CA . ALA A 1 99 ? 24.300 1.010 -39.824 1.00 85.19 99 ALA A CA 1
ATOM 739 C C . ALA A 1 99 ? 24.095 0.262 -41.152 1.00 85.19 99 ALA A C 1
ATOM 741 O O . ALA A 1 99 ? 24.924 0.384 -42.052 1.00 85.19 99 ALA A O 1
ATOM 742 N N . GLY A 1 100 ? 22.932 -0.373 -41.338 1.00 88.19 100 GLY A N 1
ATOM 743 C CA . GLY A 1 100 ? 22.608 -1.077 -42.583 1.00 88.19 100 GLY A CA 1
ATOM 744 C C . GLY A 1 100 ? 22.519 -0.164 -43.814 1.00 88.19 100 GLY A C 1
ATOM 745 O O . GLY A 1 100 ? 22.772 -0.605 -44.932 1.00 88.19 100 GLY A O 1
ATOM 746 N N . ARG A 1 101 ? 22.211 1.130 -43.637 1.00 87.38 101 ARG A N 1
ATOM 747 C CA . ARG A 1 101 ? 22.246 2.128 -44.727 1.00 87.38 101 ARG A CA 1
ATOM 748 C C . ARG A 1 101 ? 23.658 2.597 -45.070 1.00 87.38 101 ARG A C 1
ATOM 750 O O . ARG A 1 101 ? 23.870 3.068 -46.184 1.00 87.38 101 ARG A O 1
ATOM 757 N N . LEU A 1 102 ? 24.598 2.495 -44.132 1.00 85.69 102 LEU A N 1
ATOM 758 C CA . LEU A 1 102 ? 26.002 2.861 -44.324 1.00 85.69 102 LEU A CA 1
ATOM 759 C C . LEU A 1 102 ? 26.853 1.708 -44.883 1.00 85.69 102 LEU A C 1
ATOM 761 O O . LEU A 1 102 ? 28.020 1.928 -45.197 1.00 85.69 102 LEU A O 1
ATOM 765 N N . GLY A 1 103 ? 26.274 0.519 -45.081 1.00 73.75 103 GLY A N 1
ATOM 766 C CA . GLY A 1 103 ? 26.936 -0.600 -45.759 1.00 73.75 103 GLY A CA 1
ATOM 767 C C . GLY A 1 103 ? 27.998 -1.322 -44.922 1.00 73.75 103 GLY A C 1
ATOM 768 O O . GLY A 1 103 ? 28.874 -1.965 -45.500 1.00 73.75 103 GLY A O 1
ATOM 769 N N . MET A 1 104 ? 27.916 -1.209 -43.593 1.00 59.78 104 MET A N 1
ATOM 770 C CA . MET A 1 104 ? 28.523 -2.144 -42.630 1.00 59.78 104 MET A CA 1
ATOM 771 C C . MET A 1 104 ? 27.443 -3.097 -42.104 1.00 59.78 104 MET A C 1
ATOM 773 O O . MET A 1 104 ? 27.826 -4.105 -41.476 1.00 59.78 104 MET A O 1
#